Protein AF-A8QWE8-F1 (afdb_monomer_lite)

Organism: NCBI:txid138648

InterPro domains:
  IPR027417 P-loop containing nucleoside triphosphate hydrolase [G3DSA:3.40.50.300] (2-88)
  IPR027417 P-loop containing nucleoside triphosphate hydrolase [SSF52540] (1-88)
  IPR039430 Thymidylate kinase-like domain [PF02223] (6-88)

Secondary structure (DSSP, 8-state):
--EEE----TTSSHHHHHHHHGGG--S-EEEE-TTTSSTTHHHHHHHHHH-TT--HHHHHHHHHHHHHHHIIIIIHHHHHTT-EEEE-

Foldseek 3Di:
DAEAEQDDDPPPCSVVVVVVCVVVDPFAEDEEELACRFPCSVVLVVCVVPPVPDDPVNNVVSSVVSNVRCCVPPVVVVVVVVHHYYYD

Radius of gyration: 14.22 Å; chains: 1; bounding box: 34×27×36 Å

pLDDT: mean 92.74, std 5.13, range [63.0, 97.94]

Structure (mmCIF, N/CA/C/O backbone):
data_AF-A8QWE8-F1
#
_entry.id   AF-A8QWE8-F1
#
loop_
_atom_site.group_PDB
_atom_site.id
_atom_site.type_symbol
_atom_site.label_atom_id
_atom_site.label_alt_id
_atom_site.label_comp_id
_atom_site.label_asym_id
_atom_site.label_entity_id
_atom_site.label_seq_id
_atom_site.pdbx_PDB_ins_code
_atom_site.Cartn_x
_atom_site.Cartn_y
_atom_site.Cartn_z
_atom_site.occupancy
_atom_site.B_iso_or_equiv
_atom_site.auth_seq_id
_atom_site.auth_comp_id
_atom_site.auth_asym_id
_atom_site.auth_atom_id
_atom_site.pdbx_PDB_model_num
ATOM 1 N N . MET A 1 1 ? -20.503 1.295 6.237 1.00 63.00 1 MET A N 1
ATOM 2 C CA . MET A 1 1 ? -19.138 1.237 5.670 1.00 63.00 1 MET A CA 1
ATOM 3 C C . MET A 1 1 ? -18.512 2.616 5.782 1.00 63.00 1 MET A C 1
ATOM 5 O O . MET A 1 1 ? -19.178 3.573 5.407 1.00 63.00 1 MET A O 1
ATOM 9 N N . LYS A 1 2 ? -17.297 2.748 6.322 1.00 83.00 2 LYS A N 1
ATOM 10 C CA . LYS A 1 2 ? -16.537 4.003 6.244 1.00 83.00 2 LYS A CA 1
ATOM 11 C C . LYS A 1 2 ? -15.108 3.651 5.833 1.00 83.00 2 LYS A C 1
ATOM 13 O O . LYS A 1 2 ? -14.323 3.202 6.657 1.00 83.00 2 LYS A O 1
ATOM 18 N N . LEU A 1 3 ? -14.838 3.761 4.539 1.00 91.44 3 LEU A N 1
ATOM 19 C CA . LEU A 1 3 ? -13.497 3.763 3.965 1.00 91.44 3 LEU A CA 1
ATOM 20 C C . LEU A 1 3 ? -13.265 5.188 3.470 1.00 91.44 3 LEU A C 1
ATOM 22 O O . LEU A 1 3 ? -14.109 5.718 2.748 1.00 91.44 3 LEU A O 1
ATOM 26 N N . ILE A 1 4 ? -12.163 5.797 3.884 1.00 93.19 4 ILE A N 1
ATOM 27 C CA . ILE A 1 4 ? -11.727 7.108 3.409 1.00 93.19 4 ILE A CA 1
ATOM 28 C C . ILE A 1 4 ? -10.390 6.895 2.711 1.00 93.19 4 ILE A C 1
ATOM 30 O O . ILE A 1 4 ? -9.470 6.343 3.311 1.00 93.19 4 ILE A O 1
ATOM 34 N N . VAL A 1 5 ? -10.300 7.312 1.452 1.00 94.50 5 VAL A N 1
ATOM 35 C CA . VAL A 1 5 ? -9.071 7.242 0.658 1.00 94.50 5 VAL A CA 1
ATOM 36 C C . VAL A 1 5 ? -8.571 8.662 0.432 1.00 94.50 5 VAL A C 1
ATOM 38 O O . VAL A 1 5 ? -9.356 9.537 0.060 1.00 94.50 5 VAL A O 1
ATOM 41 N N . PHE A 1 6 ? -7.287 8.889 0.681 1.00 95.69 6 PHE A N 1
ATOM 42 C CA . PHE A 1 6 ? -6.616 10.156 0.430 1.00 95.69 6 PHE A CA 1
ATOM 43 C C . PHE A 1 6 ? -5.798 10.039 -0.852 1.00 95.69 6 PHE A C 1
ATOM 45 O O . PHE A 1 6 ? -4.768 9.389 -0.878 1.00 95.69 6 PHE A O 1
ATOM 52 N N . GLU A 1 7 ? -6.247 10.692 -1.921 1.00 94.44 7 GLU A N 1
ATOM 53 C CA . GLU A 1 7 ? -5.579 10.657 -3.225 1.00 94.44 7 GLU A CA 1
ATOM 54 C C . GLU A 1 7 ? -4.933 11.999 -3.569 1.00 94.44 7 GLU A C 1
ATOM 56 O O . GLU A 1 7 ? -5.340 13.063 -3.095 1.00 94.44 7 GLU A O 1
ATOM 61 N N . GLY A 1 8 ? -3.912 11.956 -4.422 1.00 93.69 8 GLY A N 1
ATOM 62 C CA . GLY A 1 8 ? -3.192 13.147 -4.870 1.00 93.69 8 GLY A CA 1
ATOM 63 C C . GLY A 1 8 ? -1.738 12.865 -5.222 1.00 93.69 8 GLY A C 1
ATOM 64 O O . GLY A 1 8 ? -1.180 11.827 -4.872 1.00 93.69 8 GLY A O 1
ATOM 65 N N . LEU A 1 9 ? -1.105 13.819 -5.900 1.00 92.81 9 LEU A N 1
ATOM 66 C CA . LEU A 1 9 ? 0.297 13.710 -6.301 1.00 92.81 9 LEU A CA 1
ATOM 67 C C . LEU A 1 9 ? 1.243 13.685 -5.091 1.00 92.81 9 LEU A C 1
ATOM 69 O O . LEU A 1 9 ? 0.900 14.117 -3.985 1.00 92.81 9 LEU A O 1
ATOM 73 N N . ASP A 1 10 ? 2.453 13.176 -5.293 1.00 89.75 10 ASP A N 1
ATOM 74 C CA . ASP A 1 10 ? 3.501 13.255 -4.278 1.00 89.75 10 ASP A CA 1
ATOM 75 C C . ASP A 1 10 ? 3.811 14.719 -3.945 1.00 89.75 10 ASP A C 1
ATOM 77 O O . ASP A 1 10 ? 3.852 15.585 -4.817 1.00 89.75 10 ASP A O 1
ATOM 81 N N . GLY A 1 11 ? 3.969 15.009 -2.652 1.00 93.94 11 GLY A N 1
ATOM 82 C CA . GLY A 1 11 ? 4.158 16.376 -2.161 1.00 93.94 11 GLY A CA 1
ATOM 83 C C . GLY A 1 11 ? 2.877 17.206 -2.001 1.00 93.94 11 GLY A C 1
ATOM 84 O O . GLY A 1 11 ? 2.963 18.319 -1.493 1.00 93.94 11 GLY A O 1
ATOM 85 N N . SER A 1 12 ? 1.683 16.687 -2.326 1.00 96.69 12 SER A N 1
ATOM 86 C CA . SER A 1 12 ? 0.418 17.434 -2.155 1.00 96.69 12 SER A CA 1
ATOM 87 C C . SER A 1 12 ? -0.049 17.600 -0.698 1.00 96.69 12 SER A C 1
ATOM 89 O O . SER A 1 12 ? -1.074 18.228 -0.447 1.00 96.69 12 SER A O 1
ATOM 91 N N . GLY A 1 13 ? 0.675 17.028 0.270 1.00 96.38 13 GLY A N 1
ATOM 92 C CA . GLY A 1 13 ? 0.366 17.142 1.699 1.00 96.38 13 GLY A CA 1
ATOM 93 C C . GLY A 1 13 ? -0.599 16.090 2.261 1.00 96.38 13 GLY A C 1
ATOM 94 O O . GLY A 1 13 ? -1.036 16.250 3.397 1.00 96.38 13 GLY A O 1
ATOM 95 N N . LYS A 1 14 ? -0.908 15.009 1.523 1.00 96.31 14 LYS A N 1
ATOM 96 C CA . LYS A 1 14 ? -1.822 13.924 1.961 1.00 96.31 14 LYS A CA 1
ATOM 97 C C . LYS A 1 14 ? -1.477 13.374 3.344 1.00 96.31 14 LYS A C 1
ATOM 99 O O . LYS A 1 14 ? -2.292 13.439 4.258 1.00 96.31 14 LYS A O 1
ATOM 104 N N . THR A 1 15 ? -0.237 12.924 3.520 1.00 95.00 15 THR A N 1
ATOM 105 C CA . THR A 1 15 ? 0.238 12.347 4.781 1.00 95.00 15 THR A CA 1
ATOM 106 C C . THR A 1 15 ? 0.152 13.359 5.931 1.00 95.00 15 THR A C 1
ATOM 108 O O . THR A 1 15 ? -0.299 13.018 7.023 1.00 95.00 15 THR A O 1
ATOM 111 N N . SER A 1 16 ? 0.482 14.632 5.685 1.00 97.12 16 SER A N 1
ATOM 112 C CA . SER A 1 16 ? 0.325 15.706 6.677 1.00 97.12 16 SER A CA 1
ATOM 113 C C . SER A 1 16 ? -1.140 15.923 7.067 1.00 97.12 16 SER A C 1
ATOM 115 O O . SER A 1 16 ? -1.446 16.088 8.247 1.00 97.12 16 SER A O 1
ATOM 117 N N . LEU A 1 17 ? -2.054 15.889 6.092 1.00 97.12 17 LEU A N 1
ATOM 118 C CA . LEU A 1 17 ? -3.491 16.013 6.325 1.00 97.12 17 LEU A CA 1
ATOM 119 C C . LEU A 1 17 ? -4.036 14.832 7.139 1.00 97.12 17 LEU A C 1
ATOM 121 O O . LEU A 1 17 ? -4.793 15.049 8.084 1.00 97.12 17 LEU A O 1
ATOM 125 N N . ILE A 1 18 ? -3.618 13.602 6.827 1.00 95.88 18 ILE A N 1
ATOM 126 C CA . ILE A 1 18 ? -3.987 12.408 7.599 1.00 95.88 18 ILE A CA 1
ATOM 127 C C . ILE A 1 18 ? -3.530 12.564 9.050 1.00 95.88 18 ILE A C 1
ATOM 129 O O . ILE A 1 18 ? -4.342 12.400 9.960 1.00 95.88 18 ILE A O 1
ATOM 133 N N . HIS A 1 19 ? -2.274 12.952 9.285 1.00 95.38 19 HIS A N 1
ATOM 134 C CA . HIS A 1 19 ? -1.756 13.159 10.640 1.00 95.38 19 HIS A CA 1
ATOM 135 C C . HIS A 1 19 ? -2.504 14.253 11.409 1.00 95.38 19 HIS A C 1
ATOM 137 O O . HIS A 1 19 ? -2.764 14.088 12.599 1.00 95.38 19 HIS A O 1
ATOM 143 N N . ALA A 1 20 ? -2.902 15.340 10.742 1.00 96.38 20 ALA A N 1
ATOM 144 C CA . ALA A 1 20 ? -3.719 16.387 11.355 1.00 96.38 20 ALA A CA 1
ATOM 145 C C . ALA A 1 20 ? -5.155 15.918 11.668 1.00 96.38 20 ALA A C 1
ATOM 147 O O . ALA A 1 20 ? -5.768 16.395 12.628 1.00 96.38 20 ALA A O 1
ATOM 148 N N . LEU A 1 21 ? -5.693 14.981 10.880 1.00 94.31 21 LEU A N 1
ATOM 149 C CA . LEU A 1 21 ? -7.033 14.417 11.052 1.00 94.31 21 LEU A CA 1
ATOM 150 C C . LEU A 1 21 ? -7.094 13.356 12.162 1.00 94.31 21 LEU A C 1
ATOM 152 O O . LEU A 1 21 ? -8.069 13.325 12.911 1.00 94.31 21 LEU A O 1
ATOM 156 N N . GLN A 1 22 ? -6.074 12.502 12.295 1.00 92.31 22 GLN A N 1
ATOM 157 C CA . GLN A 1 22 ? -6.040 11.399 13.268 1.00 92.31 22 GLN A CA 1
ATOM 158 C C . GLN A 1 22 ? -6.459 11.780 14.704 1.00 92.31 22 GLN A C 1
ATOM 160 O O . GLN A 1 22 ? -7.331 11.096 15.243 1.00 92.31 22 GLN A O 1
ATOM 165 N N . PRO A 1 23 ? -5.941 12.857 15.334 1.00 93.31 23 PRO A N 1
ATOM 166 C CA . PRO A 1 23 ? -6.347 13.230 16.694 1.00 93.31 23 PRO A CA 1
ATOM 167 C C . PRO A 1 23 ? -7.800 13.727 16.790 1.00 93.31 23 PRO A C 1
ATOM 169 O O . PRO A 1 23 ? -8.373 13.752 17.877 1.00 93.31 23 PRO A O 1
ATOM 172 N N . GLN A 1 24 ? -8.416 14.115 15.670 1.00 94.31 24 GLN A N 1
ATOM 173 C CA . GLN A 1 24 ? -9.809 14.572 15.615 1.00 94.31 24 GLN A CA 1
ATOM 174 C C . GLN A 1 24 ? -10.793 13.398 15.476 1.00 94.31 24 GLN A C 1
ATOM 176 O O . GLN A 1 24 ? -11.984 13.535 15.771 1.00 94.31 24 GLN A O 1
ATOM 181 N N . LEU A 1 25 ? -10.310 12.224 15.057 1.00 90.75 25 LEU A N 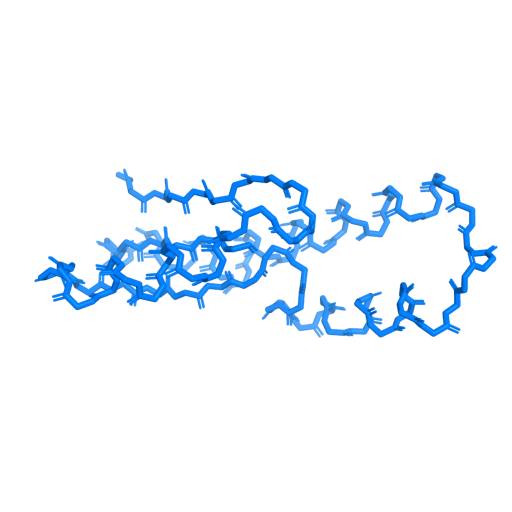1
ATOM 182 C CA . LEU A 1 25 ? -11.117 11.019 14.904 1.00 90.75 25 LEU A CA 1
ATOM 183 C C . LEU A 1 25 ? -11.326 10.333 16.259 1.00 90.75 25 LEU A C 1
ATOM 185 O O . LEU A 1 25 ? -10.502 9.552 16.723 1.00 90.75 25 LEU A O 1
ATOM 189 N N . LYS A 1 26 ? -12.492 10.564 16.869 1.00 89.06 26 LYS A N 1
ATOM 190 C CA . LYS A 1 26 ? -12.915 9.925 18.135 1.00 89.06 26 LYS A CA 1
ATOM 191 C C . LYS A 1 26 ? -13.411 8.479 17.981 1.00 89.06 26 LYS A C 1
ATOM 193 O O . LYS A 1 26 ? -14.021 7.939 18.899 1.00 89.06 26 LYS A O 1
ATOM 198 N N . ILE A 1 27 ? -13.206 7.868 16.817 1.00 88.94 27 ILE A N 1
ATOM 199 C CA . ILE A 1 27 ? -13.645 6.503 16.518 1.00 88.94 27 ILE A CA 1
ATOM 200 C C . ILE A 1 27 ? -12.439 5.605 16.228 1.00 88.94 27 ILE A C 1
ATOM 202 O O . ILE A 1 27 ? -11.456 6.083 15.646 1.00 88.94 27 ILE A O 1
ATOM 206 N N . PRO A 1 28 ? -12.507 4.308 16.584 1.00 88.94 28 PRO A N 1
ATOM 207 C CA . PRO A 1 28 ? -11.479 3.350 16.209 1.00 88.94 28 PRO A CA 1
ATOM 208 C C . PRO A 1 28 ? -11.275 3.351 14.696 1.00 88.94 28 PRO A C 1
ATOM 210 O O . PRO A 1 28 ? -12.233 3.225 13.926 1.00 88.94 28 PRO A O 1
ATOM 213 N N . HIS A 1 29 ? -10.022 3.480 14.276 1.00 91.88 29 HIS A N 1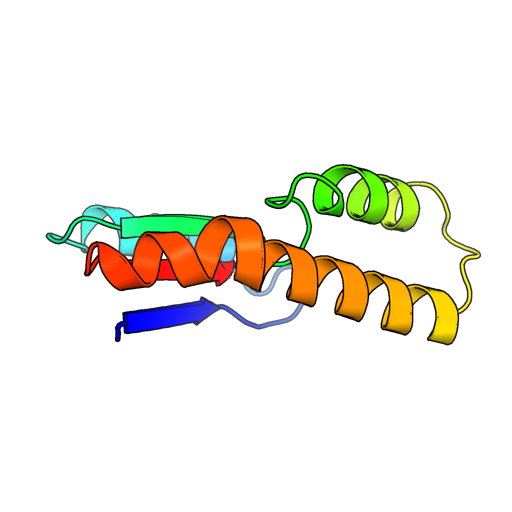
ATOM 214 C CA . HIS A 1 29 ? -9.654 3.476 12.870 1.00 91.88 29 HIS A CA 1
ATOM 215 C C . HIS A 1 29 ? -8.342 2.729 12.645 1.00 91.88 29 HIS A C 1
ATOM 217 O O . HIS A 1 29 ? -7.559 2.556 13.578 1.00 91.88 29 HIS A O 1
ATOM 223 N N . GLN A 1 30 ? -8.127 2.273 11.416 1.00 93.06 30 GLN A N 1
ATOM 224 C CA . GLN A 1 30 ? -6.832 1.797 10.941 1.00 93.06 30 GLN A CA 1
ATOM 225 C C . GLN A 1 30 ? -6.345 2.682 9.809 1.00 93.06 30 GLN A C 1
ATOM 227 O O . GLN A 1 30 ? -7.142 3.135 8.988 1.00 93.06 30 GLN A O 1
ATOM 232 N N . LEU A 1 31 ? -5.034 2.892 9.770 1.00 94.12 31 LEU A N 1
ATOM 233 C CA . LEU A 1 31 ? -4.350 3.578 8.686 1.00 94.12 31 LEU A CA 1
ATOM 234 C C . LEU A 1 31 ? -3.528 2.559 7.898 1.00 94.12 31 LEU A C 1
ATOM 236 O O . LEU A 1 31 ? -2.691 1.857 8.467 1.00 94.12 31 LEU A O 1
ATOM 240 N N . TYR A 1 32 ? -3.750 2.510 6.591 1.00 94.81 32 TYR A N 1
ATOM 241 C CA . TYR A 1 32 ? -2.987 1.694 5.656 1.00 94.81 32 TYR A CA 1
ATOM 242 C C . TYR A 1 32 ? -2.452 2.556 4.517 1.00 94.81 32 TYR A C 1
ATOM 244 O O . TYR A 1 32 ? -3.027 3.584 4.189 1.00 94.81 32 TYR A O 1
ATOM 252 N N . GLN A 1 33 ? -1.371 2.103 3.895 1.00 93.06 33 GLN A N 1
ATOM 253 C CA . GLN A 1 33 ? -0.857 2.634 2.641 1.00 93.06 33 GLN A CA 1
ATOM 254 C C . GLN A 1 33 ? -1.434 1.824 1.480 1.00 93.06 33 GLN A C 1
ATOM 256 O O . GLN A 1 33 ? -1.356 0.588 1.480 1.00 93.06 33 GLN A O 1
ATOM 261 N N . GLY A 1 34 ? -1.927 2.520 0.458 1.00 89.44 34 GLY A N 1
ATOM 262 C CA . GLY A 1 34 ? -2.418 1.957 -0.793 1.00 89.44 34 GLY A CA 1
ATOM 263 C C . GLY A 1 34 ? -1.377 1.092 -1.497 1.00 89.44 34 GLY A C 1
ATOM 264 O O . GLY A 1 34 ? -1.747 0.121 -2.146 1.00 89.44 34 GLY A O 1
ATOM 265 N N . LEU A 1 35 ? -0.078 1.352 -1.298 1.00 92.12 35 LEU A N 1
ATOM 266 C CA . LEU A 1 35 ? 1.019 0.473 -1.707 1.00 92.12 35 LEU A CA 1
ATOM 267 C C . LEU A 1 35 ? 2.041 0.298 -0.575 1.00 92.12 35 LEU A C 1
ATOM 269 O O . LEU A 1 35 ? 2.816 1.209 -0.272 1.00 92.12 35 LEU A O 1
ATOM 273 N N . GLY A 1 36 ? 2.094 -0.910 -0.005 1.00 89.75 36 GLY A N 1
ATOM 274 C CA . GLY A 1 36 ? 3.060 -1.270 1.042 1.00 89.75 36 GLY A CA 1
ATOM 275 C C . GLY A 1 36 ? 2.460 -1.907 2.295 1.00 89.75 36 GLY A C 1
ATOM 276 O O . GLY A 1 36 ? 3.201 -2.518 3.062 1.00 89.75 36 GLY A O 1
ATOM 277 N N . SER A 1 37 ? 1.145 -1.814 2.513 1.00 94.44 37 SER A N 1
ATOM 278 C CA . SER A 1 37 ? 0.522 -2.386 3.717 1.00 94.44 37 SER A CA 1
ATOM 279 C C . SER A 1 37 ? 0.165 -3.868 3.613 1.00 94.44 37 SER A C 1
ATOM 281 O O . SER A 1 37 ? 0.099 -4.525 4.648 1.00 94.44 37 SER A O 1
ATOM 283 N N . SER A 1 38 ? -0.030 -4.414 2.408 1.00 94.94 38 SER A N 1
ATOM 284 C CA . SER A 1 38 ? -0.259 -5.854 2.222 1.00 94.94 38 SER A CA 1
ATOM 285 C C . SER A 1 38 ? 1.040 -6.664 2.294 1.00 94.94 38 SER A C 1
ATOM 287 O O . SER A 1 38 ? 2.147 -6.131 2.131 1.00 94.94 38 SER A O 1
ATOM 289 N N . SER A 1 39 ? 0.905 -7.977 2.491 1.00 94.69 39 SER A N 1
ATOM 290 C CA . SER A 1 39 ? 2.025 -8.926 2.550 1.00 94.69 39 SER A CA 1
ATOM 291 C C . SER A 1 39 ? 2.916 -8.875 1.301 1.00 94.69 39 SER A C 1
ATOM 293 O O . SER A 1 39 ? 4.146 -8.904 1.409 1.00 94.69 39 SER A O 1
ATOM 295 N N . ILE A 1 40 ? 2.314 -8.724 0.115 1.00 95.56 40 ILE A N 1
ATOM 296 C CA . ILE A 1 40 ? 3.032 -8.569 -1.160 1.00 95.56 40 ILE A CA 1
ATOM 297 C C . ILE A 1 40 ? 3.342 -7.104 -1.487 1.00 95.56 40 ILE A C 1
ATOM 299 O O . ILE A 1 40 ? 4.320 -6.822 -2.183 1.00 95.56 40 ILE A O 1
ATOM 303 N N . GLY A 1 41 ? 2.556 -6.161 -0.962 1.00 95.81 41 GLY A N 1
ATOM 304 C CA . GLY A 1 41 ? 2.660 -4.736 -1.264 1.00 95.81 41 GLY A CA 1
ATOM 305 C C . GLY A 1 41 ? 4.024 -4.154 -0.920 1.00 95.81 41 GLY A C 1
ATOM 306 O O . GLY A 1 41 ? 4.557 -3.361 -1.692 1.00 95.81 41 GLY A O 1
ATOM 307 N N . LYS A 1 42 ? 4.654 -4.600 0.177 1.00 94.69 42 LYS A N 1
ATOM 308 C CA . LYS A 1 42 ? 6.029 -4.188 0.533 1.00 94.69 42 LYS A CA 1
ATOM 309 C C . LYS A 1 42 ? 7.046 -4.559 -0.545 1.00 94.69 42 LYS A C 1
ATOM 311 O O . LYS A 1 42 ? 7.925 -3.760 -0.863 1.00 94.69 42 LYS A O 1
ATOM 316 N N . LYS A 1 43 ? 6.919 -5.760 -1.118 1.00 95.94 43 LYS A N 1
ATOM 317 C CA . LYS A 1 43 ? 7.812 -6.248 -2.178 1.00 95.94 43 LYS A CA 1
ATOM 318 C C . LYS A 1 43 ? 7.587 -5.476 -3.476 1.00 95.94 43 LYS A C 1
ATOM 320 O O . LYS A 1 43 ? 8.555 -5.061 -4.101 1.00 95.94 43 LYS A O 1
ATOM 325 N N . ILE A 1 44 ? 6.327 -5.218 -3.832 1.00 96.19 44 ILE A N 1
ATOM 326 C CA . ILE A 1 44 ? 5.973 -4.429 -5.022 1.00 96.19 44 ILE A CA 1
ATOM 327 C C . ILE A 1 44 ? 6.455 -2.979 -4.876 1.00 96.19 44 ILE A C 1
ATOM 329 O O . ILE A 1 44 ? 7.063 -2.441 -5.797 1.00 96.19 44 ILE A O 1
ATOM 333 N N . ARG A 1 45 ? 6.276 -2.368 -3.698 1.00 95.06 45 ARG A N 1
ATOM 334 C CA . ARG A 1 45 ? 6.801 -1.029 -3.390 1.00 95.06 45 ARG A CA 1
ATOM 335 C C . ARG A 1 45 ? 8.315 -0.969 -3.566 1.00 95.06 45 ARG A C 1
ATOM 337 O O . ARG A 1 45 ? 8.818 -0.067 -4.225 1.00 95.06 45 ARG A O 1
ATOM 344 N N . ASN A 1 46 ? 9.034 -1.933 -2.990 1.00 94.88 46 ASN A N 1
ATOM 345 C CA . ASN A 1 46 ? 10.485 -2.035 -3.126 1.00 94.88 46 ASN A CA 1
ATOM 346 C C . ASN A 1 46 ? 10.890 -2.150 -4.608 1.00 94.88 46 ASN A C 1
ATOM 348 O O . ASN A 1 46 ? 11.754 -1.402 -5.063 1.00 94.88 46 ASN A O 1
ATOM 352 N N . LEU A 1 47 ? 10.198 -2.996 -5.378 1.00 95.19 47 LEU A N 1
ATOM 353 C CA . LEU A 1 47 ? 10.420 -3.135 -6.816 1.00 95.19 47 LEU A CA 1
ATOM 354 C C . LEU A 1 47 ? 10.244 -1.795 -7.549 1.00 95.19 47 LEU A C 1
ATOM 356 O O . LEU A 1 47 ? 11.105 -1.411 -8.332 1.00 95.19 47 LEU A O 1
ATOM 360 N N . PHE A 1 48 ? 9.183 -1.038 -7.262 1.00 93.75 48 PHE A N 1
ATOM 361 C CA . PHE A 1 48 ? 8.944 0.258 -7.911 1.00 93.75 48 PHE A CA 1
ATOM 362 C C . PHE A 1 48 ? 9.973 1.333 -7.556 1.00 93.75 48 PHE A C 1
ATOM 364 O O . PHE A 1 48 ? 10.254 2.179 -8.408 1.00 93.75 48 PHE A O 1
ATOM 371 N N . LEU A 1 49 ? 10.507 1.311 -6.331 1.00 92.62 49 LEU A N 1
ATOM 372 C CA . LEU A 1 49 ? 11.512 2.267 -5.859 1.00 92.62 49 LEU A CA 1
ATOM 373 C C . LEU A 1 49 ? 12.905 1.972 -6.425 1.00 92.62 49 LEU A C 1
ATOM 375 O O . LEU A 1 49 ? 13.635 2.900 -6.758 1.00 92.62 49 LEU A O 1
ATOM 379 N N . ASN A 1 50 ? 13.258 0.691 -6.549 1.00 95.50 50 ASN A N 1
ATOM 380 C CA . ASN A 1 50 ? 14.621 0.273 -6.885 1.00 95.50 50 ASN A CA 1
ATOM 381 C C . ASN A 1 50 ? 14.806 -0.127 -8.357 1.00 95.50 50 ASN A C 1
ATOM 383 O O . ASN A 1 50 ? 15.936 -0.179 -8.833 1.00 95.50 50 ASN A O 1
ATOM 387 N N . PHE A 1 51 ? 13.721 -0.370 -9.099 1.00 92.38 51 PHE A N 1
ATOM 388 C CA . PHE A 1 51 ? 13.769 -0.727 -10.519 1.00 92.38 51 PHE A CA 1
ATOM 389 C C . PHE A 1 51 ? 12.983 0.296 -11.350 1.00 92.38 51 PHE A C 1
ATOM 391 O O . PHE A 1 51 ? 11.771 0.195 -11.565 1.00 92.38 51 PHE A O 1
ATOM 398 N N . GLN A 1 52 ? 13.692 1.322 -11.827 1.00 83.94 52 GLN A N 1
ATOM 399 C CA . GLN A 1 52 ? 13.088 2.421 -12.589 1.00 83.94 52 GLN A CA 1
ATOM 400 C C . GLN A 1 52 ? 12.665 2.019 -14.011 1.00 83.94 52 GLN A C 1
ATOM 402 O O . GLN A 1 52 ? 11.730 2.602 -14.544 1.00 83.94 52 GLN A O 1
ATOM 407 N N . GLN A 1 53 ? 13.279 0.987 -14.599 1.00 90.44 53 GLN A N 1
ATOM 408 C CA . GLN A 1 53 ? 13.008 0.544 -15.979 1.00 90.44 53 GLN A CA 1
ATOM 409 C C . GLN A 1 53 ? 11.844 -0.457 -16.109 1.00 90.44 53 GLN A C 1
ATOM 411 O O . GLN A 1 53 ? 11.721 -1.149 -17.115 1.00 90.44 53 GLN A O 1
ATOM 416 N N . VAL A 1 54 ? 10.994 -0.582 -15.088 1.00 91.56 54 VAL A N 1
ATOM 417 C CA . VAL A 1 54 ? 9.821 -1.464 -15.154 1.00 91.56 54 VAL A CA 1
ATOM 418 C C . VAL A 1 54 ? 8.769 -0.820 -16.048 1.00 91.56 54 VAL A C 1
ATOM 420 O O . VAL A 1 54 ? 8.312 0.285 -15.752 1.00 91.56 54 VAL A O 1
ATOM 423 N N . ASP A 1 55 ? 8.375 -1.535 -17.101 1.00 95.75 55 ASP A N 1
ATOM 424 C CA . ASP A 1 55 ? 7.347 -1.115 -18.052 1.00 95.75 55 ASP A CA 1
ATOM 425 C C . ASP A 1 55 ? 6.034 -0.690 -17.362 1.00 95.75 55 ASP A C 1
ATOM 427 O O . ASP A 1 55 ? 5.640 -1.236 -16.322 1.00 95.75 55 ASP A O 1
ATOM 431 N N . TYR A 1 56 ? 5.335 0.288 -17.946 1.00 94.44 56 TYR A N 1
ATOM 432 C CA . TYR A 1 56 ? 4.144 0.879 -17.336 1.00 94.44 56 TYR A CA 1
ATOM 433 C C . TYR A 1 56 ? 2.982 -0.119 -17.206 1.00 94.44 56 TYR A C 1
ATOM 435 O O . TYR A 1 56 ? 2.263 -0.068 -16.206 1.00 94.44 56 TYR A O 1
ATOM 443 N N . LEU A 1 57 ? 2.818 -1.064 -18.144 1.00 97.62 57 LEU A N 1
ATOM 444 C CA . LEU A 1 57 ? 1.799 -2.114 -18.033 1.00 97.62 57 LEU A CA 1
ATOM 445 C C . LEU A 1 57 ? 2.151 -3.085 -16.910 1.00 97.62 57 LEU A C 1
ATOM 447 O O . LEU A 1 57 ? 1.283 -3.481 -16.133 1.00 97.62 57 LEU A O 1
ATOM 451 N N . THR A 1 58 ? 3.437 -3.405 -16.754 1.00 96.88 58 THR A N 1
ATOM 452 C CA . THR A 1 58 ? 3.905 -4.221 -15.624 1.00 96.88 58 THR A CA 1
ATOM 453 C C . THR A 1 58 ? 3.613 -3.525 -14.291 1.00 96.88 58 THR A C 1
ATOM 455 O O . THR A 1 58 ? 3.061 -4.143 -13.377 1.00 96.88 58 THR A O 1
ATOM 458 N N . ARG A 1 59 ? 3.902 -2.219 -14.179 1.00 95.38 59 ARG A N 1
ATOM 459 C CA . ARG A 1 59 ? 3.558 -1.419 -12.987 1.00 95.38 59 ARG A CA 1
ATOM 460 C C . ARG A 1 59 ? 2.052 -1.389 -12.730 1.00 95.38 59 ARG A C 1
ATOM 462 O O . ARG A 1 59 ? 1.633 -1.506 -11.578 1.00 95.38 59 ARG A O 1
ATOM 469 N N . PHE A 1 60 ? 1.242 -1.282 -13.779 1.00 96.25 60 PHE A N 1
ATOM 470 C CA . PHE A 1 60 ? -0.214 -1.296 -13.673 1.00 96.25 60 PHE A CA 1
ATOM 471 C C . PHE A 1 60 ? -0.732 -2.629 -13.112 1.00 96.25 60 PHE A C 1
ATOM 473 O O . PHE A 1 60 ? -1.414 -2.637 -12.087 1.00 96.25 60 PHE A O 1
ATOM 480 N N . TYR A 1 61 ? -0.340 -3.765 -13.696 1.00 97.94 61 TYR A N 1
ATOM 481 C CA . TYR A 1 61 ? -0.789 -5.082 -13.225 1.00 97.94 61 TYR A CA 1
ATOM 482 C C . TYR A 1 61 ? -0.295 -5.422 -11.815 1.00 97.94 61 TYR A C 1
ATOM 484 O O . TYR A 1 61 ? -1.041 -5.999 -11.018 1.00 97.94 61 TYR A O 1
ATOM 492 N N . LEU A 1 62 ? 0.930 -5.024 -11.461 1.00 96.75 62 LEU A N 1
ATOM 493 C CA . LEU A 1 62 ? 1.434 -5.176 -10.094 1.00 96.75 62 LEU A CA 1
ATOM 494 C C . LEU A 1 62 ? 0.651 -4.304 -9.102 1.00 96.75 62 LEU A C 1
ATOM 496 O O . LEU A 1 62 ? 0.343 -4.759 -8.000 1.00 96.75 62 LEU A O 1
ATOM 500 N N . SER A 1 63 ? 0.262 -3.091 -9.501 1.00 95.31 63 SER A N 1
ATOM 501 C CA . SER A 1 63 ? -0.595 -2.223 -8.684 1.00 95.31 63 SER A CA 1
ATOM 502 C C . SER A 1 63 ? -1.967 -2.860 -8.441 1.00 95.31 63 SER A C 1
ATOM 504 O O . SER A 1 63 ? -2.405 -2.926 -7.292 1.00 95.31 63 SER A O 1
ATOM 506 N N . LEU A 1 64 ? -2.595 -3.429 -9.479 1.00 96.69 64 LEU A N 1
ATOM 507 C CA . LEU A 1 64 ? -3.857 -4.173 -9.350 1.00 96.69 64 LEU A CA 1
ATOM 508 C C . LEU A 1 64 ? -3.727 -5.405 -8.441 1.00 96.69 64 LEU A C 1
ATOM 510 O O . LEU A 1 64 ? -4.604 -5.676 -7.617 1.00 96.69 64 LEU A O 1
ATOM 514 N N . SER A 1 65 ? -2.614 -6.131 -8.554 1.00 96.69 65 SER A N 1
ATOM 515 C CA . SER 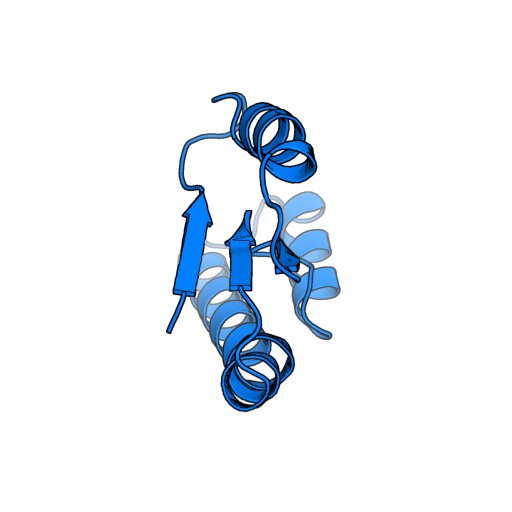A 1 65 ? -2.329 -7.293 -7.703 1.00 96.69 65 SER A CA 1
ATOM 516 C C . SER A 1 65 ? -2.222 -6.881 -6.232 1.00 96.69 65 SER A C 1
ATOM 518 O O . SER A 1 65 ? -2.845 -7.488 -5.362 1.00 96.69 65 SER A O 1
ATOM 520 N N . ASN A 1 66 ? -1.500 -5.792 -5.947 1.00 96.69 66 ASN A N 1
ATOM 521 C CA . ASN A 1 66 ? -1.416 -5.218 -4.606 1.00 96.69 66 ASN A 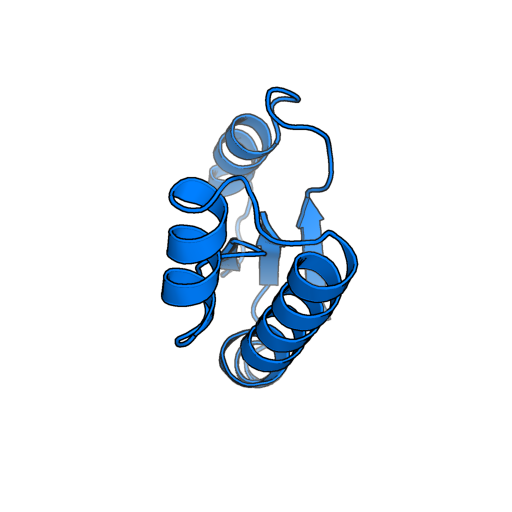CA 1
ATOM 522 C C . ASN A 1 66 ? -2.788 -4.758 -4.079 1.00 96.69 66 ASN A C 1
ATOM 524 O O . ASN A 1 66 ? -3.120 -5.061 -2.934 1.00 96.69 66 ASN A O 1
ATOM 528 N N . MET A 1 67 ? -3.589 -4.065 -4.898 1.00 94.88 67 MET A N 1
ATOM 529 C CA . MET A 1 67 ? -4.933 -3.615 -4.510 1.00 94.88 67 MET A CA 1
ATOM 530 C C . MET A 1 67 ? -5.831 -4.796 -4.132 1.00 94.88 67 MET A C 1
ATOM 532 O O . MET A 1 67 ? -6.511 -4.752 -3.107 1.00 94.88 67 MET A O 1
ATOM 536 N N . THR A 1 68 ? -5.777 -5.879 -4.910 1.00 96.62 68 THR A N 1
ATOM 537 C CA . THR A 1 68 ? -6.507 -7.121 -4.614 1.00 96.62 68 THR A CA 1
ATOM 538 C C . THR A 1 68 ? -6.064 -7.712 -3.275 1.00 96.62 68 THR A C 1
ATOM 540 O O . THR A 1 68 ? -6.904 -8.051 -2.441 1.00 96.62 68 THR A O 1
ATOM 543 N N . GLN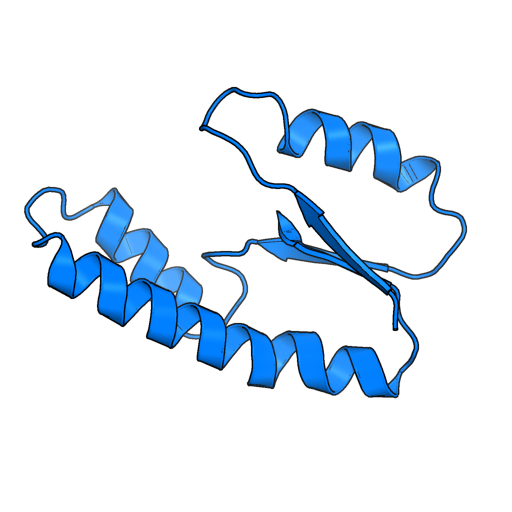 A 1 69 ? -4.753 -7.762 -3.011 1.00 97.25 69 GLN A N 1
ATOM 544 C CA . GLN A 1 69 ? -4.241 -8.280 -1.741 1.00 97.25 69 GLN A CA 1
ATOM 545 C C . GLN A 1 69 ? -4.673 -7.422 -0.541 1.00 97.25 69 GLN A C 1
ATOM 547 O O . GLN A 1 69 ? -5.086 -7.967 0.480 1.00 97.25 69 GLN A O 1
ATOM 552 N N . ILE A 1 70 ? -4.636 -6.089 -0.662 1.00 95.56 70 ILE A N 1
ATOM 553 C CA . ILE A 1 70 ? -5.116 -5.166 0.383 1.00 95.56 70 ILE A CA 1
ATOM 554 C C . ILE A 1 70 ? -6.593 -5.414 0.692 1.00 95.56 70 ILE A C 1
ATOM 556 O O . ILE A 1 70 ? -6.986 -5.424 1.862 1.00 95.56 70 ILE A O 1
ATOM 560 N N . GLN A 1 71 ? -7.419 -5.634 -0.334 1.00 93.62 71 GLN A N 1
ATOM 561 C CA . GLN A 1 71 ? -8.835 -5.909 -0.119 1.00 93.62 71 GLN A CA 1
ATOM 562 C C . GLN A 1 71 ? -9.061 -7.177 0.705 1.00 93.62 71 GLN A C 1
ATOM 564 O O . GLN A 1 71 ? -9.900 -7.170 1.609 1.00 93.62 71 GLN A O 1
ATOM 569 N N . VAL A 1 72 ? -8.315 -8.244 0.420 1.00 95.00 72 VAL A N 1
ATOM 570 C CA . VAL A 1 72 ? -8.456 -9.538 1.102 1.00 95.00 72 VAL A CA 1
ATOM 571 C C . VAL A 1 72 ? -7.884 -9.499 2.519 1.00 95.00 72 VAL A C 1
ATOM 573 O O . VAL A 1 72 ? -8.532 -9.969 3.451 1.00 95.00 72 VAL A O 1
ATOM 576 N N . GLU A 1 73 ? -6.690 -8.934 2.695 1.00 95.06 73 GLU A N 1
ATOM 577 C CA . GLU A 1 73 ? -5.961 -8.987 3.969 1.00 95.06 73 GLU A CA 1
ATOM 578 C C . GLU A 1 73 ? -6.386 -7.909 4.963 1.00 95.06 73 GLU A C 1
ATOM 580 O O . GLU A 1 73 ? -6.370 -8.148 6.169 1.00 95.06 73 GLU A O 1
ATOM 585 N N . LEU A 1 74 ? -6.724 -6.714 4.474 1.00 92.44 74 LEU A N 1
ATOM 586 C CA . LEU A 1 74 ? -6.860 -5.530 5.321 1.00 92.44 74 LEU A CA 1
ATOM 587 C C . LEU A 1 74 ? -8.290 -5.004 5.313 1.00 92.44 74 LEU A C 1
ATOM 589 O O . LEU A 1 74 ? -8.894 -4.868 6.373 1.00 92.44 74 LEU A O 1
ATOM 593 N N . ILE A 1 75 ? -8.866 -4.754 4.135 1.00 91.44 75 ILE A N 1
ATOM 594 C CA . ILE A 1 75 ? -10.176 -4.093 4.047 1.00 91.44 75 ILE A CA 1
ATOM 595 C C . ILE A 1 75 ? -11.300 -5.042 4.472 1.00 91.44 75 ILE A C 1
ATOM 597 O O . ILE A 1 75 ? -12.028 -4.751 5.419 1.00 91.44 75 ILE A O 1
ATOM 601 N N . SER A 1 76 ? -11.434 -6.198 3.822 1.00 90.81 76 SER A N 1
ATOM 602 C CA . SER A 1 76 ? -12.554 -7.120 4.065 1.00 90.81 76 SER A CA 1
ATOM 603 C C . SER A 1 76 ? -12.664 -7.600 5.521 1.00 90.81 76 SER A C 1
ATOM 605 O O . SER A 1 76 ? -13.783 -7.639 6.040 1.00 90.81 76 SER A O 1
ATOM 607 N N . PRO A 1 77 ? -11.564 -7.929 6.232 1.00 89.00 77 PRO A N 1
ATOM 608 C CA . PRO A 1 77 ? -11.641 -8.321 7.640 1.00 89.00 77 PRO A CA 1
ATOM 609 C C . PRO A 1 77 ? -12.070 -7.168 8.559 1.00 89.00 77 PRO A C 1
ATOM 611 O O . PRO A 1 77 ? -12.921 -7.353 9.426 1.00 89.00 77 PRO A O 1
ATOM 614 N N . GLN A 1 78 ? -11.531 -5.966 8.338 1.00 85.81 78 GLN A N 1
ATOM 615 C CA . GLN A 1 78 ? -11.846 -4.758 9.111 1.00 85.81 78 GLN A CA 1
ATOM 616 C C . GLN A 1 78 ? -13.307 -4.316 8.940 1.00 85.81 78 GLN A C 1
ATOM 618 O O . GLN A 1 78 ? -13.938 -3.856 9.895 1.00 85.81 78 GLN A O 1
ATOM 623 N N . LEU A 1 79 ? -13.876 -4.517 7.745 1.00 78.38 79 LEU A N 1
ATOM 624 C CA . LEU A 1 79 ? -15.281 -4.218 7.461 1.00 78.38 79 LEU A CA 1
ATOM 625 C C . LEU A 1 79 ? -16.246 -5.024 8.337 1.00 78.38 79 LEU A C 1
ATOM 627 O O . LEU A 1 79 ? -17.261 -4.482 8.775 1.00 78.38 79 LEU A O 1
ATOM 631 N N . LYS A 1 80 ? -15.920 -6.285 8.650 1.00 79.94 80 LYS A N 1
ATOM 632 C CA . LYS A 1 80 ? -16.735 -7.108 9.561 1.00 79.94 80 LYS A CA 1
ATOM 633 C C . LYS A 1 80 ? -16.774 -6.510 10.970 1.00 79.94 80 LYS A C 1
ATOM 635 O O . LYS A 1 80 ? -17.813 -6.540 11.621 1.00 79.94 80 LYS A O 1
ATOM 640 N N . ASN A 1 81 ? -15.689 -5.859 11.382 1.00 82.12 81 ASN A N 1
ATOM 641 C CA . ASN A 1 81 ? -15.521 -5.292 12.720 1.00 82.12 81 ASN A CA 1
ATOM 642 C C . ASN A 1 81 ? -16.016 -3.839 12.851 1.00 82.12 81 ASN A C 1
ATOM 644 O O . ASN A 1 81 ? -15.808 -3.221 13.890 1.00 82.12 81 ASN A O 1
ATOM 648 N N . HIS A 1 82 ? -16.670 -3.283 11.819 1.00 81.44 82 HIS A N 1
ATOM 649 C CA . HIS A 1 82 ? -17.255 -1.929 11.825 1.00 81.44 82 HIS A CA 1
ATOM 650 C C . HIS A 1 82 ? -16.237 -0.800 12.098 1.00 81.44 82 HIS A C 1
ATOM 652 O O . HIS A 1 82 ? -16.605 0.297 12.521 1.00 81.44 82 HIS A O 1
ATOM 658 N N . GLN A 1 83 ? -14.956 -1.051 11.818 1.00 87.19 83 GLN A N 1
ATOM 659 C CA . GLN A 1 83 ? -13.863 -0.103 12.020 1.00 87.19 83 GLN A CA 1
ATOM 660 C C . GLN A 1 83 ? -13.741 0.863 10.825 1.00 87.19 83 GLN A C 1
ATOM 662 O O . GLN A 1 83 ? -13.952 0.467 9.676 1.00 87.19 83 GLN A O 1
ATOM 667 N N . LEU A 1 84 ? -13.423 2.141 11.082 1.00 91.81 84 LEU A N 1
ATOM 668 C CA . LEU A 1 84 ? -13.081 3.096 10.018 1.00 91.81 84 LEU A CA 1
ATOM 669 C C . LEU A 1 84 ? -11.728 2.705 9.413 1.00 91.81 84 LEU A C 1
ATOM 671 O O . LEU A 1 84 ? -10.765 2.471 10.138 1.00 91.81 84 LEU A O 1
ATOM 675 N N . ILE A 1 85 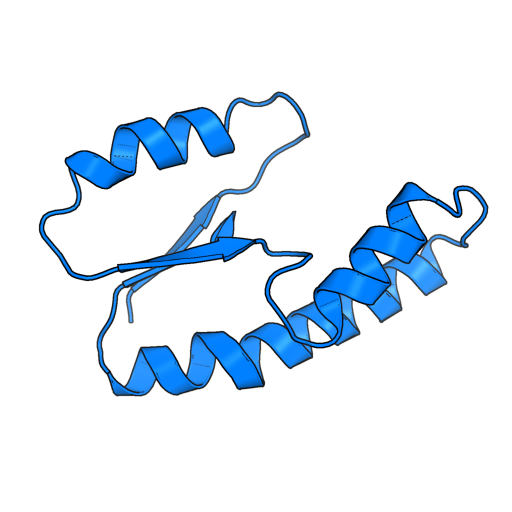? -11.638 2.701 8.089 1.00 93.81 85 ILE A N 1
ATOM 676 C CA . ILE A 1 85 ? -10.375 2.490 7.382 1.00 93.81 85 ILE A CA 1
ATOM 677 C C . ILE A 1 85 ? -9.977 3.793 6.701 1.00 93.81 85 ILE A C 1
ATOM 679 O O . ILE A 1 85 ? -10.782 4.394 5.987 1.00 93.81 85 ILE A O 1
ATOM 683 N N . ILE A 1 86 ? -8.734 4.206 6.921 1.00 94.94 86 ILE A N 1
ATOM 684 C CA . ILE A 1 86 ? -8.075 5.300 6.219 1.00 94.94 86 ILE A CA 1
ATOM 685 C C . ILE A 1 86 ? -6.992 4.688 5.339 1.00 94.94 86 ILE A C 1
ATOM 687 O O . ILE A 1 86 ? -6.152 3.933 5.831 1.00 94.94 86 ILE A O 1
ATOM 691 N N . LEU A 1 87 ? -7.030 4.997 4.049 1.00 94.25 87 LEU A N 1
ATOM 692 C CA . LEU A 1 87 ? -6.031 4.575 3.077 1.00 94.25 87 LEU A CA 1
ATOM 693 C C . LEU A 1 87 ? -5.292 5.817 2.556 1.00 94.25 87 LEU A C 1
ATOM 695 O O . LEU A 1 87 ? -5.945 6.716 2.024 1.00 94.25 87 LEU A O 1
ATOM 699 N N . ASP A 1 88 ? -3.975 5.860 2.768 1.00 94.00 88 ASP A N 1
ATOM 700 C CA . ASP A 1 88 ? -3.026 6.846 2.207 1.00 94.00 88 ASP A CA 1
ATOM 701 C C . ASP A 1 88 ? -2.484 6.387 0.851 1.00 94.00 88 ASP A C 1
ATOM 703 O O . ASP A 1 88 ? -2.061 5.208 0.764 1.00 94.00 88 ASP A O 1
#

Sequence (88 aa):
MKLIVFEGLDGSGKTSLIHALQPQLKIPHQLYQGLGSSSIGKKIRNLFLNFQQVDYLTRFYLSLSNMTQIQVELISPQLKNHQLIILD